Protein AF-A0A3S0BQX0-F1 (afdb_monomer_lite)

pLDDT: mean 91.63, std 9.58, range [51.31, 98.5]

Structure (mmCIF, N/CA/C/O backbone):
data_AF-A0A3S0BQX0-F1
#
_entry.id   AF-A0A3S0BQX0-F1
#
loop_
_atom_site.group_PDB
_atom_site.id
_atom_site.type_symbol
_atom_site.label_atom_id
_atom_site.label_alt_id
_atom_site.label_comp_id
_atom_site.label_asym_id
_atom_site.label_entity_id
_atom_site.label_seq_id
_atom_site.pdbx_PDB_ins_code
_atom_site.Cartn_x
_atom_site.Cartn_y
_atom_site.Cartn_z
_atom_site.occupancy
_atom_site.B_iso_or_equiv
_atom_site.auth_seq_id
_atom_site.auth_comp_id
_atom_site.auth_asym_id
_atom_site.auth_atom_id
_atom_site.pdbx_PDB_model_num
ATOM 1 N N . MET A 1 1 ? -3.485 -15.948 -22.228 1.00 51.31 1 MET A N 1
ATOM 2 C CA . MET A 1 1 ? -2.745 -15.383 -21.073 1.00 51.31 1 MET A CA 1
ATOM 3 C C . MET A 1 1 ? -2.546 -13.894 -21.315 1.00 51.31 1 MET A C 1
ATOM 5 O O . MET A 1 1 ? -2.229 -13.564 -22.452 1.00 51.31 1 MET A O 1
ATOM 9 N N . PRO A 1 2 ? -2.743 -13.004 -20.326 1.00 61.84 2 PRO A N 1
ATOM 10 C CA . PRO A 1 2 ? -2.579 -11.570 -20.545 1.00 61.84 2 PRO A CA 1
ATOM 11 C C . PRO A 1 2 ? -1.110 -11.230 -20.830 1.00 61.84 2 PRO A C 1
ATOM 13 O O . PRO A 1 2 ? -0.205 -11.676 -20.118 1.00 61.84 2 PRO A O 1
ATOM 16 N N . LEU A 1 3 ? -0.883 -10.472 -21.900 1.00 75.75 3 LEU A N 1
ATOM 17 C CA . LEU A 1 3 ? 0.424 -9.922 -22.243 1.00 75.75 3 LEU A CA 1
ATOM 18 C C . LEU A 1 3 ? 0.720 -8.761 -21.282 1.00 75.75 3 LEU A C 1
ATOM 20 O O . LEU A 1 3 ? -0.098 -7.857 -21.143 1.00 75.75 3 LEU A O 1
ATOM 24 N N . ILE A 1 4 ? 1.866 -8.805 -20.599 1.00 85.75 4 ILE A N 1
ATOM 25 C CA . ILE A 1 4 ? 2.367 -7.685 -19.789 1.00 85.75 4 ILE A CA 1
ATOM 26 C C . ILE A 1 4 ? 3.272 -6.849 -20.693 1.00 85.75 4 ILE A C 1
ATOM 28 O O . ILE A 1 4 ? 4.135 -7.419 -21.360 1.00 85.75 4 ILE A O 1
ATOM 32 N N . SER A 1 5 ? 3.071 -5.530 -20.719 1.00 92.31 5 SER A N 1
ATOM 33 C CA . SER A 1 5 ? 3.897 -4.606 -21.507 1.00 92.31 5 SER A CA 1
ATOM 34 C C . SER A 1 5 ? 5.372 -4.693 -21.104 1.00 92.31 5 SER A C 1
ATOM 36 O O . SER A 1 5 ? 5.694 -4.726 -19.915 1.00 92.31 5 SER A O 1
ATOM 38 N N . GLU A 1 6 ? 6.274 -4.680 -22.086 1.00 93.25 6 GLU A N 1
ATOM 39 C CA . GLU A 1 6 ? 7.723 -4.649 -21.842 1.00 93.25 6 GLU A CA 1
ATOM 40 C C . GLU A 1 6 ? 8.159 -3.376 -21.104 1.00 93.25 6 GLU A C 1
ATOM 42 O O . GLU A 1 6 ? 9.085 -3.416 -20.297 1.00 93.25 6 GLU A O 1
ATOM 47 N N . GLU A 1 7 ? 7.437 -2.270 -21.293 1.00 93.50 7 GLU A N 1
ATOM 48 C CA . GLU A 1 7 ? 7.641 -1.035 -20.533 1.00 93.50 7 GLU A CA 1
ATOM 49 C C . GLU A 1 7 ? 7.369 -1.241 -19.036 1.00 93.50 7 GLU A C 1
ATOM 51 O O . GLU A 1 7 ? 8.155 -0.811 -18.194 1.00 93.50 7 GLU A O 1
ATOM 56 N N . TYR A 1 8 ? 6.296 -1.961 -18.692 1.00 93.56 8 TYR A N 1
ATOM 57 C CA . TYR A 1 8 ? 5.934 -2.241 -17.298 1.00 93.56 8 TYR A CA 1
ATOM 58 C C . TYR A 1 8 ? 6.957 -3.156 -16.635 1.00 93.56 8 TYR A C 1
ATOM 60 O O . TYR A 1 8 ? 7.333 -2.948 -15.481 1.00 93.56 8 TYR A O 1
ATOM 68 N N . VAL A 1 9 ? 7.441 -4.150 -17.385 1.00 94.31 9 VAL A N 1
ATOM 69 C CA . VAL A 1 9 ? 8.519 -5.038 -16.941 1.00 94.31 9 VAL A CA 1
ATOM 70 C C . VAL A 1 9 ? 9.788 -4.234 -16.663 1.00 94.31 9 VAL A C 1
ATOM 72 O O . VAL A 1 9 ? 10.378 -4.403 -15.599 1.00 94.31 9 VAL A O 1
ATOM 75 N N . ALA A 1 10 ? 10.187 -3.346 -17.577 1.00 93.00 10 ALA A N 1
ATOM 76 C CA . ALA A 1 10 ? 11.382 -2.521 -17.422 1.00 93.00 10 ALA A CA 1
ATOM 77 C C . ALA A 1 10 ? 11.267 -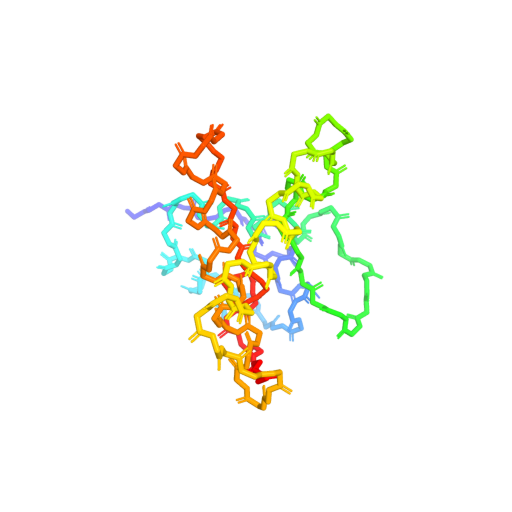1.541 -16.241 1.00 93.00 10 ALA A C 1
ATOM 79 O O . ALA A 1 10 ? 12.201 -1.425 -15.447 1.00 93.00 10 ALA A O 1
ATOM 80 N N . ALA A 1 11 ? 10.118 -0.876 -16.084 1.00 91.75 11 ALA A N 1
ATOM 81 C CA . ALA A 1 11 ? 9.866 0.039 -14.972 1.00 91.75 11 ALA A CA 1
ATOM 82 C C . ALA A 1 11 ? 9.958 -0.681 -13.618 1.00 91.75 11 ALA A C 1
ATOM 84 O O . ALA A 1 11 ? 10.670 -0.227 -12.722 1.00 91.75 11 ALA A O 1
ATOM 85 N N . TYR A 1 12 ? 9.306 -1.839 -13.491 1.00 91.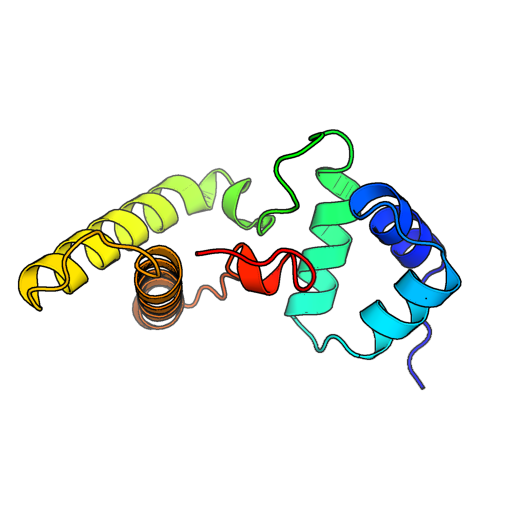19 12 TYR A N 1
ATOM 86 C CA . TYR A 1 12 ? 9.335 -2.638 -12.267 1.00 91.19 12 TYR A CA 1
ATOM 87 C C . TYR A 1 12 ? 10.721 -3.215 -11.962 1.00 91.19 12 TYR A C 1
ATOM 89 O O . TYR A 1 12 ? 11.171 -3.171 -10.818 1.00 91.19 12 TYR A O 1
ATOM 97 N N . ALA A 1 13 ? 11.417 -3.733 -12.979 1.00 91.06 13 ALA A N 1
ATOM 98 C CA . ALA A 1 13 ? 12.781 -4.243 -12.849 1.00 91.06 13 ALA A CA 1
ATOM 99 C C . ALA A 1 13 ? 13.727 -3.155 -12.323 1.00 91.06 13 ALA A C 1
ATOM 101 O O . ALA A 1 13 ? 14.458 -3.382 -11.362 1.00 91.06 13 ALA A O 1
ATOM 102 N N . ARG A 1 14 ? 13.639 -1.944 -12.888 1.00 88.94 14 ARG A N 1
ATOM 103 C CA . ARG A 1 14 ? 14.400 -0.776 -12.430 1.00 88.94 14 ARG A CA 1
ATOM 104 C C . ARG A 1 14 ? 14.057 -0.394 -10.990 1.00 88.94 14 ARG A C 1
ATOM 106 O O . ARG A 1 14 ? 14.971 -0.175 -10.206 1.00 88.94 14 ARG A O 1
ATOM 113 N N . ALA A 1 15 ? 12.771 -0.326 -10.645 1.00 87.81 15 ALA A N 1
ATOM 114 C CA . ALA A 1 15 ? 12.326 0.083 -9.312 1.00 87.81 15 ALA A CA 1
ATOM 115 C C . ALA A 1 15 ? 12.722 -0.914 -8.209 1.0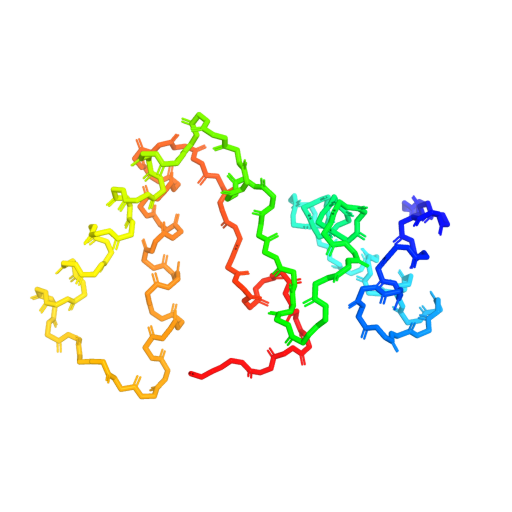0 87.81 15 ALA A C 1
ATOM 117 O O . ALA A 1 15 ? 13.007 -0.511 -7.088 1.00 87.81 15 ALA A O 1
ATOM 118 N N . THR A 1 16 ? 12.753 -2.211 -8.524 1.00 85.00 16 THR A N 1
ATOM 119 C CA . THR A 1 16 ? 13.008 -3.281 -7.542 1.00 85.00 16 THR A CA 1
ATOM 120 C C . THR A 1 16 ? 14.425 -3.857 -7.598 1.00 85.00 16 THR A C 1
ATOM 122 O O . THR A 1 16 ? 14.767 -4.716 -6.790 1.00 85.00 16 THR A O 1
ATOM 125 N N . GLY A 1 17 ? 15.248 -3.442 -8.566 1.00 86.69 17 GLY A N 1
ATOM 126 C CA . GLY A 1 17 ? 16.582 -4.007 -8.800 1.00 86.69 17 GLY A CA 1
ATOM 127 C C . GLY A 1 17 ? 16.573 -5.457 -9.305 1.00 86.69 17 GLY A C 1
ATOM 128 O O . GLY A 1 17 ? 17.599 -6.136 -9.263 1.00 86.69 17 GLY A O 1
ATOM 129 N N . THR A 1 18 ? 15.427 -5.959 -9.775 1.00 87.44 18 THR A N 1
ATOM 130 C CA . THR A 1 18 ? 15.280 -7.332 -10.280 1.00 87.44 18 THR A CA 1
ATOM 131 C C . THR A 1 18 ? 15.537 -7.412 -11.787 1.00 87.44 18 THR A C 1
ATOM 133 O O . THR A 1 18 ? 15.496 -6.415 -12.503 1.00 87.44 18 THR A O 1
ATOM 136 N N . ASN A 1 19 ? 15.800 -8.613 -12.313 1.00 93.44 19 ASN A N 1
ATOM 137 C CA . ASN A 1 19 ? 15.916 -8.802 -13.763 1.00 93.44 19 ASN A CA 1
ATOM 138 C C . ASN A 1 19 ? 14.535 -8.869 -14.451 1.00 93.44 19 ASN A C 1
ATOM 140 O O . ASN A 1 19 ? 13.520 -9.185 -13.829 1.00 93.44 19 ASN A O 1
ATOM 144 N N . HIS A 1 20 ? 14.506 -8.649 -15.770 1.00 94.19 20 HIS A N 1
ATOM 145 C CA . HIS A 1 20 ? 13.265 -8.569 -16.553 1.00 94.19 20 HIS A CA 1
ATOM 146 C C . HIS A 1 20 ? 12.438 -9.867 -16.534 1.00 94.19 20 HIS A C 1
ATOM 148 O O . HIS A 1 20 ? 11.210 -9.819 -16.573 1.00 94.19 20 HIS A O 1
ATOM 154 N N . ASN A 1 21 ? 13.079 -11.038 -16.471 1.00 93.69 21 ASN A N 1
ATOM 155 C CA . ASN A 1 21 ? 12.354 -12.311 -16.430 1.00 93.69 21 ASN A CA 1
ATOM 156 C C . ASN A 1 21 ? 11.610 -12.474 -15.105 1.00 93.69 21 ASN A C 1
ATOM 158 O O . ASN A 1 21 ? 10.422 -12.804 -15.110 1.00 93.69 21 ASN A O 1
ATOM 162 N N . HIS A 1 22 ? 12.281 -12.162 -13.995 1.00 91.69 22 HIS A N 1
ATOM 163 C CA . HIS A 1 22 ? 11.677 -12.166 -12.669 1.00 91.69 22 HIS A CA 1
ATOM 164 C C . HIS A 1 22 ? 10.548 -11.136 -12.570 1.00 91.69 22 HIS A C 1
ATOM 166 O O . HIS A 1 22 ? 9.431 -11.483 -12.189 1.00 91.69 22 HIS A O 1
ATOM 172 N N . ALA A 1 23 ? 10.804 -9.899 -13.005 1.00 92.50 23 ALA A N 1
ATOM 173 C CA . ALA A 1 23 ? 9.809 -8.834 -13.065 1.00 92.50 23 ALA A CA 1
ATOM 174 C C . ALA A 1 23 ? 8.548 -9.269 -13.832 1.00 92.50 23 ALA A C 1
ATOM 176 O O . ALA A 1 23 ? 7.430 -9.146 -13.328 1.00 92.50 23 ALA A O 1
ATOM 177 N N . ARG A 1 24 ? 8.713 -9.864 -15.020 1.00 94.69 24 ARG A N 1
ATOM 178 C CA . ARG A 1 24 ? 7.594 -10.330 -15.850 1.00 94.69 24 ARG A CA 1
ATOM 179 C C . ARG A 1 24 ? 6.790 -11.439 -15.183 1.00 94.69 24 ARG A C 1
ATOM 181 O O . ARG A 1 24 ? 5.561 -11.397 -15.204 1.00 94.69 24 ARG A O 1
ATOM 188 N N . GLU A 1 25 ? 7.452 -12.444 -14.617 1.00 93.44 25 GLU A N 1
ATOM 189 C CA . GLU A 1 25 ? 6.760 -13.536 -13.928 1.00 93.44 25 GLU A CA 1
ATOM 190 C C . GLU A 1 25 ? 5.962 -13.022 -12.726 1.00 93.44 25 GLU A C 1
ATOM 192 O O . GLU A 1 25 ? 4.825 -13.436 -12.496 1.00 93.44 25 GLU A O 1
ATOM 197 N N . LYS A 1 26 ? 6.531 -12.077 -11.986 1.00 91.38 26 LYS A N 1
ATOM 198 C CA . LYS A 1 26 ? 5.912 -11.519 -10.789 1.00 91.38 26 LYS A CA 1
ATOM 199 C C . LYS A 1 26 ? 4.715 -10.649 -11.116 1.00 91.38 26 LYS A C 1
ATOM 201 O O . LYS A 1 26 ? 3.632 -10.918 -10.600 1.00 91.38 26 LYS A O 1
ATOM 206 N N . LEU A 1 27 ? 4.858 -9.712 -12.052 1.00 93.25 27 LEU A N 1
ATOM 207 C CA . LEU A 1 27 ? 3.728 -8.923 -12.542 1.00 93.25 27 LEU A CA 1
ATOM 208 C C . LEU A 1 27 ? 2.603 -9.825 -13.078 1.00 93.25 27 LEU A C 1
ATOM 210 O O . LEU A 1 27 ? 1.435 -9.516 -12.890 1.00 93.25 27 LEU A O 1
ATOM 214 N N . ARG A 1 28 ? 2.898 -10.991 -13.670 1.00 92.81 28 ARG A N 1
ATOM 215 C CA . ARG A 1 28 ? 1.843 -11.945 -14.071 1.00 92.81 28 ARG A CA 1
ATOM 216 C C . ARG A 1 28 ? 1.068 -12.543 -12.895 1.00 92.81 28 ARG A C 1
ATOM 218 O O . ARG A 1 28 ? -0.117 -12.824 -13.055 1.00 92.81 28 ARG A O 1
ATOM 225 N N . ARG A 1 29 ? 1.722 -12.778 -11.754 1.00 92.75 29 ARG A N 1
ATOM 226 C CA . ARG A 1 29 ? 1.108 -13.385 -10.559 1.00 92.75 29 ARG A CA 1
ATOM 227 C C . ARG A 1 29 ? 0.284 -12.380 -9.751 1.00 92.75 29 ARG A C 1
ATOM 229 O O . ARG A 1 29 ? -0.699 -12.776 -9.129 1.00 92.75 29 ARG A O 1
ATOM 236 N N . ILE A 1 30 ? 0.669 -11.105 -9.767 1.00 93.12 30 ILE A N 1
ATOM 237 C CA . ILE A 1 30 ? -0.053 -10.036 -9.069 1.00 93.12 30 ILE A CA 1
ATOM 238 C C . ILE A 1 30 ? -1.384 -9.774 -9.789 1.00 93.12 30 ILE A C 1
ATOM 240 O O . ILE A 1 30 ? -1.431 -9.594 -11.011 1.00 93.12 30 ILE A O 1
ATOM 244 N N . LYS A 1 31 ? -2.477 -9.789 -9.021 1.00 93.56 31 LYS A N 1
ATOM 245 C CA . LYS A 1 31 ? -3.838 -9.555 -9.517 1.00 93.56 31 LYS A CA 1
ATOM 246 C C . LYS A 1 31 ? -4.147 -8.058 -9.586 1.00 93.56 31 LYS A C 1
ATOM 248 O O . LYS A 1 31 ? -3.508 -7.243 -8.926 1.00 93.56 31 LYS A O 1
ATOM 253 N N . GLU A 1 32 ? -5.140 -7.701 -10.393 1.00 93.62 32 GLU A N 1
ATOM 254 C CA . GLU A 1 32 ? -5.701 -6.348 -10.362 1.00 93.62 32 GLU A CA 1
ATOM 255 C C . GLU A 1 32 ? -6.528 -6.117 -9.084 1.00 93.62 32 GLU A C 1
ATOM 257 O O . GLU A 1 32 ? -7.083 -7.086 -8.559 1.00 93.62 32 GLU A O 1
ATOM 262 N N . PRO A 1 33 ? -6.636 -4.865 -8.596 1.00 95.31 33 PRO A N 1
ATOM 263 C CA . PRO A 1 33 ? -6.023 -3.646 -9.147 1.00 95.31 33 PRO A CA 1
ATOM 264 C C . PRO A 1 33 ? -4.578 -3.381 -8.676 1.00 95.31 33 PRO A C 1
ATOM 266 O O . PRO A 1 33 ? -3.937 -2.454 -9.173 1.00 95.31 33 PRO A O 1
ATOM 269 N N . LEU A 1 34 ? -4.036 -4.198 -7.763 1.00 96.00 34 LEU A N 1
ATOM 270 C CA . LEU A 1 34 ? -2.692 -4.023 -7.192 1.00 96.00 34 LEU A CA 1
ATOM 271 C C . LEU A 1 34 ? -1.594 -3.979 -8.263 1.00 96.00 34 LEU A C 1
ATOM 273 O O . LEU A 1 34 ? -0.693 -3.146 -8.208 1.00 96.00 34 LEU A O 1
ATOM 277 N N . ARG A 1 35 ? -1.675 -4.835 -9.287 1.00 95.25 35 ARG A N 1
ATOM 278 C CA . ARG A 1 35 ? -0.698 -4.819 -10.384 1.00 95.25 35 ARG A CA 1
ATOM 279 C C . ARG A 1 35 ? -0.641 -3.469 -11.091 1.00 95.25 35 ARG A C 1
ATOM 281 O O . ARG A 1 35 ? 0.456 -2.952 -11.294 1.00 95.25 35 ARG A O 1
ATOM 288 N N . SER A 1 36 ? -1.791 -2.899 -11.454 1.00 94.50 36 SER A N 1
ATOM 289 C CA . SER A 1 36 ? -1.836 -1.578 -12.089 1.00 94.50 36 SER A CA 1
ATOM 290 C C . SER A 1 36 ? -1.242 -0.497 -11.187 1.00 94.50 36 SER A C 1
ATOM 292 O O . SER A 1 36 ? -0.542 0.390 -11.674 1.00 94.50 36 SER A O 1
ATOM 294 N N . ARG A 1 37 ? -1.463 -0.592 -9.870 1.00 95.94 37 ARG A N 1
ATOM 295 C CA . ARG A 1 37 ? -0.907 0.341 -8.879 1.00 95.94 37 ARG A CA 1
ATOM 296 C C . ARG A 1 37 ? 0.608 0.269 -8.803 1.00 95.94 37 ARG A C 1
ATOM 298 O O . ARG A 1 37 ? 1.263 1.298 -8.941 1.00 95.94 37 ARG A O 1
ATOM 305 N N . ILE A 1 38 ? 1.155 -0.936 -8.678 1.00 94.56 38 ILE A N 1
ATOM 306 C CA . ILE A 1 38 ? 2.600 -1.182 -8.648 1.00 94.56 38 ILE A CA 1
ATOM 307 C C . ILE A 1 38 ? 3.269 -0.697 -9.932 1.00 94.56 38 ILE A C 1
ATOM 309 O O . ILE A 1 38 ? 4.313 -0.054 -9.879 1.00 94.56 38 ILE A O 1
ATOM 313 N N . VAL A 1 39 ? 2.678 -0.983 -11.095 1.00 93.69 39 VAL A N 1
ATOM 314 C CA . VAL A 1 39 ? 3.222 -0.525 -12.379 1.00 93.69 39 VAL A CA 1
ATOM 315 C C . VAL A 1 39 ? 3.209 0.998 -12.458 1.00 93.69 39 VAL A C 1
ATOM 317 O O . VAL A 1 39 ? 4.233 1.586 -12.795 1.00 93.69 39 VAL A O 1
ATOM 320 N N . ARG A 1 40 ? 2.088 1.645 -12.109 1.00 94.50 40 ARG A N 1
ATOM 321 C CA . ARG A 1 40 ? 1.992 3.111 -12.084 1.00 94.50 40 ARG A CA 1
ATOM 322 C C . ARG A 1 40 ? 3.059 3.707 -11.163 1.00 94.50 40 ARG A C 1
ATOM 324 O O . ARG A 1 40 ? 3.801 4.572 -11.615 1.00 94.50 40 ARG A O 1
ATOM 331 N N . ALA A 1 41 ? 3.191 3.189 -9.942 1.00 94.12 41 ALA A N 1
ATOM 332 C CA . ALA A 1 41 ? 4.220 3.597 -8.988 1.00 94.12 41 ALA A CA 1
ATOM 333 C C . ALA A 1 41 ? 5.632 3.430 -9.568 1.00 94.12 41 ALA A C 1
ATOM 335 O O . ALA A 1 41 ? 6.404 4.379 -9.610 1.00 94.12 41 ALA A O 1
ATOM 336 N N . ALA A 1 42 ? 5.960 2.263 -10.126 1.00 92.25 42 ALA A N 1
ATOM 337 C CA . ALA A 1 42 ? 7.270 2.002 -10.725 1.00 92.25 42 ALA A CA 1
ATOM 338 C C . ALA A 1 42 ? 7.589 2.902 -11.936 1.00 92.25 42 ALA A C 1
ATOM 340 O O . ALA A 1 42 ? 8.759 3.107 -12.272 1.00 92.25 42 ALA A O 1
ATOM 341 N N . MET A 1 43 ? 6.568 3.431 -12.612 1.00 91.00 43 MET A N 1
ATOM 342 C CA . MET A 1 43 ? 6.732 4.385 -13.707 1.00 91.00 43 MET A CA 1
ATOM 343 C C . MET A 1 43 ? 6.933 5.821 -13.207 1.00 91.00 43 MET A C 1
ATOM 345 O O . MET A 1 43 ? 7.748 6.535 -13.786 1.00 91.00 43 MET A O 1
ATOM 349 N N . THR A 1 44 ? 6.235 6.242 -12.146 1.00 91.00 44 THR A N 1
ATOM 350 C CA . THR A 1 44 ? 6.232 7.640 -11.671 1.00 91.00 44 THR A CA 1
ATOM 351 C C . THR A 1 44 ? 7.211 7.919 -10.530 1.00 91.00 44 THR A C 1
ATOM 353 O O . THR A 1 44 ? 7.724 9.029 -10.433 1.00 91.00 44 THR A O 1
ATOM 356 N N . GLN A 1 45 ? 7.502 6.926 -9.690 1.00 88.25 45 GLN A N 1
ATOM 357 C CA . GLN A 1 45 ? 8.305 7.041 -8.462 1.00 88.25 45 GLN A CA 1
ATOM 358 C C . GLN A 1 45 ? 9.748 6.528 -8.636 1.00 88.25 45 GLN A C 1
ATOM 360 O O . GLN A 1 45 ? 10.497 6.426 -7.667 1.00 88.25 45 GLN A O 1
ATOM 365 N N . ALA A 1 46 ? 10.157 6.181 -9.865 1.00 62.25 46 ALA A N 1
ATOM 366 C CA . ALA A 1 46 ? 11.350 5.379 -10.188 1.00 62.25 46 ALA A CA 1
ATOM 367 C C . ALA A 1 46 ? 12.730 6.035 -9.920 1.00 62.25 46 ALA A C 1
ATOM 369 O O . ALA A 1 46 ? 13.733 5.648 -10.522 1.00 62.25 46 ALA A O 1
ATOM 370 N N . SER A 1 47 ? 12.794 6.999 -9.006 1.00 57.97 47 SER A N 1
ATOM 371 C CA . SER A 1 47 ? 13.993 7.725 -8.579 1.00 57.97 47 SER A CA 1
ATOM 372 C C . SER A 1 47 ? 14.187 7.770 -7.051 1.00 57.97 47 SER A C 1
ATOM 374 O O . SER A 1 47 ? 15.098 8.451 -6.589 1.00 57.97 47 SER A O 1
ATOM 376 N N . LEU A 1 48 ? 13.398 7.042 -6.248 1.00 53.62 48 LEU A N 1
ATOM 377 C CA . LEU A 1 48 ? 13.359 7.222 -4.781 1.00 53.62 48 LEU A CA 1
ATOM 378 C C . LEU A 1 48 ? 14.411 6.464 -3.942 1.00 53.62 48 LEU A C 1
ATOM 380 O O . LEU A 1 48 ? 14.375 6.523 -2.713 1.00 53.62 48 LEU A O 1
ATOM 384 N N . GLY A 1 49 ? 15.391 5.788 -4.545 1.00 58.00 49 GLY A N 1
ATOM 385 C CA . GLY A 1 49 ? 16.433 5.106 -3.764 1.00 58.00 49 GLY A CA 1
ATOM 386 C C . GLY A 1 49 ? 15.864 4.008 -2.847 1.00 58.00 49 GLY A C 1
ATOM 387 O O . GLY A 1 49 ? 15.128 3.143 -3.306 1.00 58.00 49 GLY A O 1
ATOM 388 N N . SER A 1 50 ? 16.232 4.000 -1.561 1.00 58.28 50 SER A N 1
ATOM 389 C CA . SER A 1 50 ? 16.029 2.870 -0.635 1.00 58.28 50 SER A CA 1
ATOM 390 C C . SER A 1 50 ? 14.644 2.748 0.027 1.00 58.28 50 SER A C 1
ATOM 392 O O . SER A 1 50 ? 14.475 1.852 0.849 1.00 58.28 50 SER A O 1
ATOM 394 N N . GLN A 1 51 ? 13.671 3.625 -0.256 1.00 69.69 51 GLN A N 1
ATOM 395 C CA . GLN A 1 51 ? 12.386 3.656 0.476 1.00 69.69 51 GLN A CA 1
ATOM 396 C C . GLN A 1 51 ? 11.296 2.703 -0.058 1.00 69.69 51 GLN A C 1
ATOM 398 O O . GLN A 1 51 ? 10.357 2.400 0.676 1.00 69.69 51 GLN A O 1
ATOM 403 N N . GLY A 1 52 ? 11.436 2.167 -1.276 1.00 85.94 52 GLY A N 1
ATOM 404 C CA . GLY A 1 52 ? 10.406 1.331 -1.914 1.00 85.94 52 GLY A CA 1
ATOM 405 C C . GLY A 1 52 ? 9.300 2.145 -2.600 1.00 85.94 52 GLY A C 1
ATOM 406 O O . GLY A 1 52 ? 9.361 3.370 -2.651 1.00 85.94 52 GLY A O 1
ATOM 407 N N . LEU A 1 53 ? 8.321 1.453 -3.187 1.00 92.19 53 LEU A N 1
ATOM 408 C CA . LEU A 1 53 ? 7.148 2.039 -3.848 1.00 92.19 53 LEU A CA 1
ATOM 409 C C . LEU A 1 53 ? 6.029 2.320 -2.836 1.00 92.19 53 LEU A C 1
ATOM 411 O O . LEU A 1 53 ? 5.780 1.501 -1.954 1.00 92.19 53 LEU A O 1
ATOM 415 N N . HIS A 1 54 ? 5.283 3.404 -3.012 1.00 94.38 54 HIS A N 1
ATOM 416 C CA . HIS A 1 54 ? 4.040 3.671 -2.271 1.00 94.38 54 HIS A CA 1
ATOM 417 C C . HIS A 1 54 ? 2.841 3.708 -3.220 1.00 94.38 54 HIS A C 1
ATOM 419 O O . HIS A 1 54 ? 3.018 3.843 -4.436 1.00 94.38 54 HIS A O 1
ATOM 425 N N . ASP A 1 55 ? 1.613 3.551 -2.711 1.00 96.75 55 ASP A N 1
ATOM 426 C CA . ASP A 1 55 ? 0.436 3.586 -3.586 1.00 96.75 55 ASP A CA 1
ATOM 427 C C . ASP A 1 55 ? 0.325 4.983 -4.219 1.00 96.75 55 ASP A C 1
ATOM 429 O O . ASP A 1 55 ? 0.271 5.975 -3.493 1.00 96.75 55 ASP A O 1
ATOM 433 N N . PRO A 1 56 ? 0.241 5.111 -5.557 1.00 95.75 56 PRO A N 1
ATOM 434 C CA . PRO A 1 56 ? 0.138 6.411 -6.208 1.00 95.75 56 PRO A CA 1
ATOM 435 C C . PRO A 1 56 ? -1.057 7.267 -5.772 1.00 95.75 56 PRO A C 1
ATOM 437 O O . PRO A 1 56 ? -1.053 8.454 -6.079 1.00 95.75 56 PRO A O 1
ATOM 440 N N . ILE A 1 57 ? -2.085 6.721 -5.092 1.00 95.38 57 ILE A N 1
ATOM 441 C CA . ILE A 1 57 ? -3.107 7.598 -4.486 1.00 95.38 57 ILE A CA 1
ATOM 442 C C . ILE A 1 57 ? -2.548 8.511 -3.397 1.00 95.38 57 ILE A C 1
ATOM 444 O O . ILE A 1 57 ? -3.142 9.552 -3.137 1.00 95.38 57 ILE A O 1
ATOM 448 N N . GLU A 1 58 ? -1.447 8.135 -2.751 1.00 95.50 58 GLU A N 1
ATOM 449 C CA . GLU A 1 58 ? -0.834 8.942 -1.694 1.00 95.50 58 GLU A CA 1
ATOM 450 C C . GLU A 1 58 ? -0.237 10.241 -2.250 1.00 95.50 58 GLU A C 1
ATOM 452 O O . GLU A 1 58 ? -0.166 11.246 -1.543 1.00 95.50 58 GLU A O 1
ATOM 457 N N . ASP A 1 59 ? 0.093 10.255 -3.545 1.00 94.31 59 ASP A N 1
ATOM 458 C CA . ASP A 1 59 ? 0.552 11.444 -4.261 1.00 94.31 59 ASP A CA 1
ATOM 459 C C . ASP A 1 59 ? -0.609 12.340 -4.738 1.00 94.31 59 ASP A C 1
ATOM 461 O O . ASP A 1 59 ? -0.370 13.465 -5.181 1.00 94.31 59 ASP A O 1
ATOM 465 N N . GLU A 1 60 ? -1.866 11.878 -4.662 1.00 94.25 60 GLU A N 1
ATOM 466 C CA . GLU A 1 60 ? -3.029 12.605 -5.185 1.00 94.25 60 GLU A CA 1
ATOM 467 C C . GLU A 1 60 ? -3.448 13.735 -4.224 1.00 94.25 60 GLU A C 1
ATOM 469 O O . GLU A 1 60 ? -3.989 13.470 -3.143 1.00 94.25 60 GLU A O 1
ATOM 474 N N . PRO A 1 61 ? -3.299 15.023 -4.602 1.00 95.50 61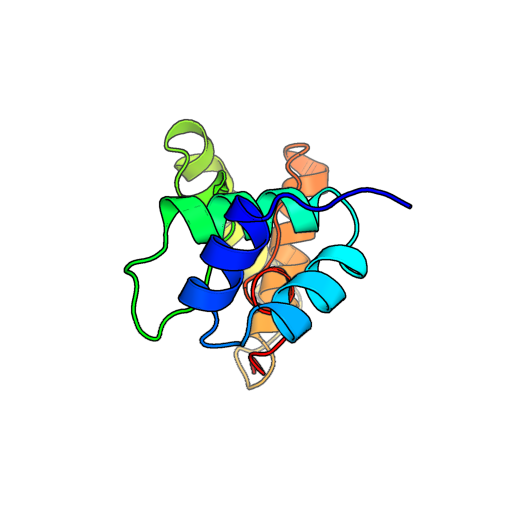 PRO A N 1
ATOM 475 C CA . PRO A 1 61 ? -3.540 16.135 -3.679 1.00 95.50 61 PRO A CA 1
ATOM 476 C C . PRO A 1 61 ? -4.978 16.203 -3.155 1.00 95.50 61 PRO A C 1
ATOM 478 O O . PRO A 1 61 ? -5.204 16.647 -2.032 1.00 95.50 61 PRO A O 1
ATOM 481 N N . LEU A 1 62 ? -5.944 15.743 -3.957 1.00 96.12 62 LEU A N 1
ATOM 482 C CA . LEU A 1 62 ? -7.365 15.714 -3.600 1.00 96.12 62 LEU A CA 1
ATOM 483 C C . LEU A 1 62 ? -7.686 14.684 -2.509 1.00 96.12 62 LEU A C 1
ATOM 485 O O . LEU A 1 62 ? -8.699 14.819 -1.831 1.00 96.12 62 LEU A O 1
ATOM 489 N N . LEU A 1 63 ? -6.837 13.666 -2.336 1.00 96.56 63 LEU A N 1
ATOM 490 C CA . LEU A 1 63 ? -7.034 12.604 -1.350 1.00 96.56 63 LEU A CA 1
ATOM 491 C C . LEU A 1 63 ? -6.263 12.848 -0.055 1.00 96.56 63 LEU A C 1
ATOM 493 O O . LEU A 1 63 ? -6.542 12.181 0.936 1.00 96.56 63 LEU A O 1
ATOM 497 N N . ARG A 1 64 ? -5.345 13.823 -0.027 1.00 96.25 64 ARG A N 1
ATOM 498 C CA . ARG A 1 64 ? -4.477 14.101 1.127 1.00 96.25 64 ARG A CA 1
ATOM 499 C C . ARG A 1 64 ? -5.248 14.174 2.444 1.00 96.25 64 ARG A C 1
ATOM 501 O O . ARG A 1 64 ? -4.927 13.448 3.376 1.00 96.25 64 ARG A O 1
ATOM 508 N N . GLN A 1 65 ? -6.299 14.992 2.496 1.00 97.56 65 GLN A N 1
ATOM 509 C CA . GLN A 1 65 ? -7.084 15.170 3.718 1.00 97.56 65 GLN A CA 1
ATOM 510 C C . GLN A 1 65 ? -7.789 13.875 4.152 1.00 97.56 65 GLN A C 1
ATOM 512 O O . GLN A 1 65 ? -7.862 13.584 5.341 1.00 97.56 65 GLN A O 1
ATOM 517 N N . VAL A 1 66 ? -8.286 13.084 3.198 1.00 97.94 66 VAL A N 1
ATOM 518 C CA . VAL A 1 66 ? -8.945 11.798 3.475 1.00 97.94 66 VAL A CA 1
ATOM 519 C C . VAL A 1 66 ? -7.939 10.771 4.000 1.00 97.94 66 VAL A C 1
ATOM 521 O O . VAL A 1 66 ? -8.219 10.075 4.971 1.00 97.94 66 VAL A O 1
ATOM 524 N N . LEU A 1 67 ? -6.749 10.706 3.400 1.00 97.75 67 LEU A N 1
ATOM 525 C CA . LEU A 1 67 ? -5.676 9.806 3.824 1.00 97.75 67 LEU A CA 1
ATOM 526 C C . LEU A 1 67 ? -5.156 10.155 5.224 1.00 97.75 67 LEU A C 1
ATOM 528 O O . LEU A 1 67 ? -4.939 9.253 6.031 1.00 97.75 67 LEU A O 1
ATOM 532 N N . GLU A 1 68 ? -4.994 11.447 5.520 1.00 97.81 68 GLU A N 1
ATOM 533 C CA . GLU A 1 68 ? -4.610 11.941 6.847 1.00 97.81 68 GLU A CA 1
ATOM 534 C C . GLU A 1 68 ? -5.680 11.619 7.898 1.00 97.81 68 GLU A C 1
ATOM 536 O O . GLU A 1 68 ? -5.349 11.155 8.988 1.00 97.81 68 GLU A O 1
ATOM 541 N N . GLN A 1 69 ? -6.963 11.808 7.572 1.00 98.12 69 GLN A N 1
ATOM 542 C CA . GLN A 1 69 ? -8.072 11.447 8.461 1.00 98.12 69 GLN A CA 1
ATOM 543 C C . GLN A 1 69 ? -8.093 9.948 8.758 1.00 98.12 69 GLN A C 1
ATOM 545 O O . GLN A 1 69 ? -8.101 9.561 9.925 1.00 98.12 69 GLN A O 1
ATOM 550 N N . ALA A 1 70 ? -8.031 9.107 7.723 1.00 98.31 70 ALA A N 1
ATOM 551 C CA . ALA A 1 70 ? -8.016 7.659 7.893 1.00 98.31 70 ALA A CA 1
AT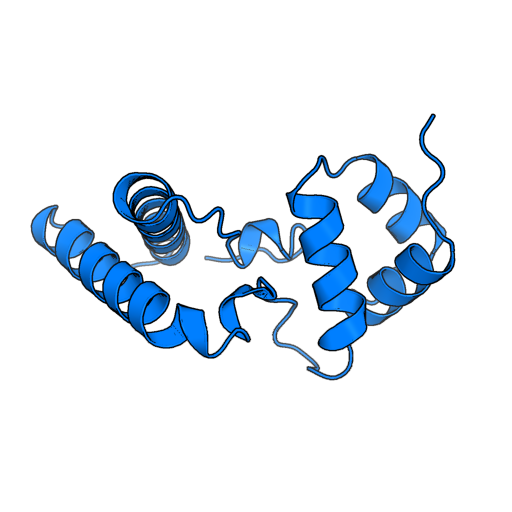OM 552 C C . ALA A 1 70 ? -6.809 7.183 8.714 1.00 98.31 70 ALA A C 1
ATOM 554 O O . ALA A 1 70 ? -6.923 6.260 9.516 1.00 98.31 70 ALA A O 1
ATOM 555 N N . GLU A 1 71 ? -5.655 7.832 8.561 1.00 98.06 71 GLU A N 1
ATOM 556 C CA . GLU A 1 71 ? -4.473 7.550 9.369 1.00 98.06 71 GLU A CA 1
ATOM 557 C C . GLU A 1 71 ? -4.665 7.897 10.851 1.00 98.06 71 GLU A C 1
ATOM 559 O O . GLU A 1 71 ? -4.298 7.097 11.715 1.00 98.06 71 GLU A O 1
ATOM 564 N N . GLN A 1 72 ? -5.240 9.060 11.166 1.00 98.12 72 GLN A N 1
ATOM 565 C CA . GLN A 1 72 ? -5.527 9.417 12.558 1.00 98.12 72 GLN A CA 1
ATOM 566 C C . GLN A 1 72 ? -6.563 8.475 13.169 1.00 98.12 72 GLN A C 1
ATOM 568 O O . GLN A 1 72 ? -6.386 8.009 14.293 1.00 98.12 72 GLN A O 1
ATOM 573 N N . GLU A 1 73 ? -7.612 8.141 12.422 1.00 97.94 73 GLU A N 1
ATOM 574 C CA . GLU A 1 73 ? -8.640 7.204 12.869 1.00 97.94 73 GLU A CA 1
ATOM 575 C C . GLU A 1 73 ? -8.085 5.799 13.102 1.00 97.94 73 GLU A C 1
ATOM 577 O O . GLU A 1 73 ? -8.411 5.186 14.116 1.00 97.94 73 GLU A O 1
ATOM 582 N N . ALA A 1 74 ? -7.194 5.311 12.236 1.00 98.06 74 ALA A N 1
ATOM 583 C CA . ALA A 1 74 ? -6.533 4.026 12.438 1.00 98.06 74 ALA A CA 1
ATOM 584 C C . ALA A 1 74 ? -5.694 4.017 13.725 1.00 98.06 74 ALA A C 1
ATOM 586 O O . ALA A 1 74 ? -5.797 3.082 14.519 1.00 98.06 74 ALA A O 1
ATOM 587 N N . LYS A 1 75 ? -4.912 5.078 13.972 1.00 97.31 75 LYS A N 1
ATOM 588 C CA . LYS A 1 75 ? -4.109 5.217 15.200 1.00 97.31 75 LYS A CA 1
ATOM 589 C C . LYS A 1 75 ? -4.985 5.252 16.451 1.00 97.31 75 LYS A C 1
ATOM 591 O O . LYS A 1 75 ? -4.700 4.524 17.398 1.00 97.31 75 LYS A O 1
ATOM 596 N N . MET A 1 76 ? -6.048 6.060 16.446 1.00 97.12 76 MET A N 1
ATOM 597 C CA . MET A 1 76 ? -6.987 6.158 17.570 1.00 97.12 76 MET A CA 1
ATOM 598 C C . MET A 1 76 ? -7.706 4.828 17.812 1.00 97.12 76 MET A C 1
ATOM 600 O O . MET A 1 76 ? -7.731 4.349 18.937 1.00 97.12 76 MET A O 1
ATOM 604 N N . SER A 1 77 ? -8.204 4.182 16.755 1.00 97.31 77 SER A N 1
ATOM 605 C CA . SER A 1 77 ? -8.909 2.901 16.854 1.00 97.31 77 SER A CA 1
ATOM 606 C C . SER A 1 77 ? -8.038 1.800 17.459 1.00 97.31 77 SER A C 1
ATOM 608 O O . SER A 1 77 ? -8.519 1.021 18.280 1.00 97.31 77 SER A O 1
ATOM 610 N N . LEU A 1 78 ? -6.762 1.726 17.072 1.00 97.19 78 LEU A N 1
ATOM 611 C CA . LEU A 1 78 ? -5.821 0.761 17.640 1.00 97.19 78 LEU A CA 1
ATOM 612 C C . LEU A 1 78 ? -5.468 1.096 19.094 1.00 97.19 78 LEU A C 1
ATOM 614 O O . LEU A 1 78 ? -5.431 0.194 19.930 1.00 97.19 78 LEU A O 1
ATOM 618 N N . ALA A 1 79 ? -5.273 2.377 19.415 1.00 96.31 79 ALA A N 1
ATOM 619 C CA . ALA A 1 79 ? -5.023 2.815 20.787 1.00 96.31 79 ALA A CA 1
ATOM 620 C C . ALA A 1 79 ? -6.208 2.502 21.719 1.00 96.31 79 ALA A C 1
ATOM 622 O O . ALA A 1 79 ? -6.001 1.974 22.810 1.00 96.31 79 ALA A O 1
ATOM 623 N N . ASP A 1 80 ? -7.444 2.739 21.270 1.00 96.56 80 ASP A N 1
ATOM 624 C CA . ASP A 1 80 ? -8.671 2.434 22.020 1.00 96.56 80 ASP A CA 1
ATOM 625 C C . ASP A 1 80 ? -8.851 0.924 22.261 1.00 96.56 80 ASP A C 1
ATOM 627 O O . ASP A 1 80 ? -9.441 0.511 23.259 1.00 96.56 80 ASP A O 1
ATOM 631 N N . GLN A 1 81 ? -8.308 0.087 21.371 1.00 95.25 81 GLN A N 1
ATOM 632 C CA . GLN A 1 81 ? -8.261 -1.373 21.521 1.00 95.25 81 GLN A CA 1
ATOM 633 C C . GLN A 1 81 ? -7.114 -1.856 22.425 1.00 95.25 81 GLN A C 1
ATOM 635 O O . GLN A 1 81 ? -6.980 -3.059 22.650 1.00 95.25 81 GLN A O 1
ATOM 640 N N . GLY A 1 82 ? -6.287 -0.945 22.945 1.00 95.06 82 GLY A N 1
ATOM 641 C CA . GLY A 1 82 ? -5.125 -1.277 23.768 1.00 95.06 82 GLY A CA 1
ATOM 642 C C . GLY A 1 82 ? -3.953 -1.861 22.978 1.00 95.06 82 GLY A C 1
ATOM 643 O O . GLY A 1 82 ? -3.101 -2.526 23.563 1.00 95.06 82 GLY A O 1
ATOM 644 N N . VAL A 1 83 ? -3.899 -1.647 21.659 1.00 94.81 83 VAL A N 1
ATOM 645 C CA . VAL A 1 83 ? -2.773 -2.088 20.828 1.00 94.81 83 VAL A CA 1
ATOM 646 C C . VAL A 1 83 ? -1.591 -1.146 21.042 1.00 94.81 83 VAL A C 1
ATOM 648 O O . VAL A 1 83 ? -1.654 0.044 20.729 1.00 94.81 83 VAL A O 1
ATOM 651 N N . GLU A 1 84 ? -0.492 -1.689 21.556 1.00 91.38 84 GLU A N 1
ATOM 652 C CA . GLU A 1 84 ? 0.745 -0.945 21.785 1.00 91.38 84 GLU A CA 1
ATOM 653 C C . GLU A 1 84 ? 1.614 -0.872 20.519 1.00 91.38 84 GLU A C 1
ATOM 655 O O . GLU A 1 84 ? 1.623 -1.777 19.684 1.00 91.38 84 GLU A O 1
ATOM 660 N N . MET A 1 85 ? 2.391 0.207 20.383 1.00 90.50 85 MET A N 1
ATOM 661 C CA . MET A 1 85 ? 3.326 0.397 19.268 1.00 90.50 85 MET A CA 1
ATOM 662 C C . MET A 1 85 ? 4.601 -0.438 19.464 1.00 90.50 85 MET A C 1
ATOM 664 O O . MET A 1 85 ? 5.648 0.086 19.844 1.00 90.50 85 MET A O 1
ATOM 668 N N . HIS A 1 86 ? 4.508 -1.742 19.209 1.00 90.94 86 HIS A N 1
ATOM 669 C CA . HIS A 1 86 ? 5.640 -2.671 19.207 1.00 90.94 86 HIS A CA 1
ATOM 670 C C . HIS A 1 86 ? 5.941 -3.213 17.798 1.00 90.94 86 HIS A C 1
ATOM 672 O O . HIS A 1 86 ? 5.297 -2.858 16.815 1.00 90.94 86 HIS A O 1
ATOM 678 N N . MET A 1 87 ? 6.938 -4.091 17.699 1.00 90.19 87 MET A N 1
ATOM 679 C CA . MET A 1 87 ? 7.309 -4.808 16.474 1.00 90.19 87 MET A CA 1
ATOM 680 C C . MET A 1 87 ? 6.090 -5.512 15.843 1.00 90.19 87 MET A C 1
ATOM 682 O O . MET A 1 87 ? 5.364 -6.213 16.549 1.00 90.19 87 MET A O 1
ATOM 686 N N . GLY A 1 88 ? 5.819 -5.283 14.560 1.00 89.94 88 GLY A N 1
ATOM 687 C CA . GLY A 1 88 ? 4.638 -5.767 13.844 1.00 89.94 88 GLY A CA 1
ATOM 688 C C . GLY A 1 88 ? 3.448 -4.798 13.838 1.00 89.94 88 GLY A C 1
ATOM 689 O O . GLY A 1 88 ? 2.473 -5.032 13.121 1.00 89.94 88 GLY A O 1
ATOM 690 N N . TYR A 1 89 ? 3.508 -3.689 14.589 1.00 95.06 89 TYR A N 1
ATOM 691 C CA . TYR A 1 89 ? 2.430 -2.692 14.650 1.00 95.06 89 TYR A CA 1
ATOM 692 C C . TYR A 1 89 ? 2.099 -2.099 13.276 1.00 95.06 89 TYR A C 1
ATOM 694 O O . TYR A 1 89 ? 0.938 -1.788 13.007 1.00 95.06 89 TYR A O 1
ATOM 702 N N . CYS A 1 90 ? 3.094 -1.957 12.391 1.00 95.00 90 CYS A N 1
ATOM 703 C CA . CYS A 1 90 ? 2.884 -1.383 11.064 1.00 95.00 90 CYS A CA 1
ATOM 704 C C . CYS A 1 90 ? 1.832 -2.160 10.259 1.00 95.00 90 CYS A C 1
ATOM 706 O O . CYS A 1 90 ? 0.981 -1.537 9.627 1.00 95.00 90 CYS A O 1
ATOM 708 N N . HIS A 1 91 ? 1.816 -3.492 10.366 1.00 95.31 91 HIS A N 1
ATOM 709 C CA . HIS A 1 91 ? 0.849 -4.347 9.678 1.00 95.31 91 HIS A CA 1
ATOM 710 C C . HIS A 1 91 ? -0.573 -4.109 10.181 1.00 95.31 91 HIS A C 1
ATOM 712 O O . HIS A 1 91 ? -1.474 -3.905 9.372 1.00 95.31 91 HIS A O 1
ATOM 718 N N . LEU A 1 92 ? -0.759 -4.042 11.504 1.00 96.75 92 LEU A N 1
ATOM 719 C CA . LEU A 1 92 ? -2.063 -3.754 12.116 1.00 96.75 92 LEU A CA 1
ATOM 720 C C . LEU A 1 92 ? -2.560 -2.354 11.741 1.00 96.75 92 LEU A C 1
ATOM 722 O O . LEU A 1 92 ? -3.734 -2.153 11.430 1.00 96.75 92 LEU A O 1
ATOM 726 N N . PHE A 1 93 ? -1.654 -1.376 11.747 1.00 97.94 93 PHE A N 1
ATOM 727 C CA . PHE A 1 93 ? -1.955 -0.010 11.342 1.00 97.94 93 PHE A CA 1
ATOM 728 C C . PHE A 1 93 ? -2.360 0.078 9.867 1.00 97.94 93 PHE A C 1
ATOM 730 O O . PHE A 1 93 ? -3.365 0.718 9.553 1.00 97.94 93 PHE A O 1
ATOM 737 N N . TRP A 1 94 ? -1.622 -0.566 8.962 1.00 97.88 94 TRP A N 1
ATOM 738 C CA . TRP A 1 94 ? -1.945 -0.564 7.537 1.00 97.88 94 TRP A CA 1
ATOM 739 C C . TRP A 1 94 ? -3.258 -1.281 7.244 1.00 97.88 94 TRP A C 1
ATOM 741 O O . TRP A 1 94 ? -4.069 -0.747 6.492 1.00 97.88 94 TRP A O 1
ATOM 751 N N . GLU A 1 95 ? -3.503 -2.432 7.871 1.00 97.69 95 GLU A N 1
ATOM 752 C CA . GLU A 1 95 ? -4.774 -3.149 7.753 1.00 97.69 95 GLU A CA 1
ATOM 753 C C . GLU A 1 95 ? -5.942 -2.257 8.190 1.00 97.69 95 GLU A C 1
ATOM 755 O O . GLU A 1 95 ? -6.894 -2.059 7.433 1.00 97.69 95 GLU A O 1
ATOM 760 N N . LYS A 1 96 ? -5.827 -1.614 9.360 1.00 98.25 96 LYS A N 1
ATOM 761 C CA . LYS A 1 96 ? -6.875 -0.725 9.869 1.00 98.25 96 LYS A CA 1
ATOM 762 C C . LYS A 1 96 ? -7.082 0.509 8.984 1.00 98.25 96 LYS A C 1
ATOM 764 O O . LYS A 1 96 ? -8.221 0.902 8.739 1.00 98.25 96 LYS A O 1
ATOM 769 N N . LYS A 1 97 ? -6.007 1.118 8.474 1.00 98.50 97 LYS A N 1
ATOM 770 C CA . LYS A 1 97 ? -6.089 2.252 7.536 1.00 98.50 97 LYS A CA 1
ATOM 771 C C . LYS A 1 97 ? -6.782 1.846 6.232 1.00 98.50 97 LYS A C 1
ATOM 773 O O . LYS A 1 97 ? -7.625 2.595 5.743 1.00 98.50 97 LYS A O 1
ATOM 778 N N . ALA A 1 98 ? -6.454 0.673 5.688 1.00 98.31 98 ALA A N 1
ATOM 779 C CA . ALA A 1 98 ? -7.073 0.147 4.474 1.00 98.31 98 ALA A CA 1
ATOM 780 C C . ALA A 1 98 ? -8.577 -0.109 4.663 1.00 98.31 98 ALA A C 1
ATOM 782 O O . ALA A 1 98 ? -9.368 0.292 3.811 1.00 98.31 98 ALA A O 1
ATOM 783 N N . GLU A 1 99 ? -8.971 -0.705 5.794 1.00 98.25 99 GLU A N 1
ATOM 784 C CA . GLU A 1 99 ? -10.374 -0.921 6.177 1.00 98.25 99 GLU A CA 1
ATOM 785 C C . GLU A 1 99 ? -11.148 0.404 6.239 1.00 98.25 99 GLU A C 1
ATOM 787 O O . GLU A 1 99 ? -12.168 0.560 5.572 1.00 98.25 99 GLU A O 1
ATOM 792 N N . ILE A 1 100 ? -10.621 1.406 6.952 1.00 98.44 100 ILE A N 1
ATOM 793 C CA . ILE A 1 100 ? -11.265 2.722 7.087 1.00 98.44 100 ILE A CA 1
ATOM 794 C C . ILE A 1 100 ? -11.430 3.412 5.724 1.00 98.44 100 ILE A C 1
ATOM 796 O O . ILE A 1 100 ? -12.494 3.967 5.433 1.00 98.44 100 ILE A O 1
ATOM 800 N N . LEU A 1 101 ? -10.395 3.380 4.878 1.00 98.44 101 LEU A N 1
ATOM 801 C CA . LEU A 1 101 ? -10.439 3.966 3.535 1.00 98.44 101 LEU A CA 1
ATOM 802 C C . LEU A 1 101 ? -11.472 3.276 2.639 1.00 98.44 101 LEU A C 1
ATOM 804 O O . LEU A 1 101 ? -12.214 3.960 1.924 1.00 98.44 101 LEU A O 1
ATOM 808 N N . ALA A 1 102 ? -11.553 1.948 2.705 1.00 98.06 102 ALA A N 1
ATOM 809 C CA . ALA A 1 102 ? -12.518 1.175 1.940 1.00 98.06 102 ALA A CA 1
ATOM 810 C C . ALA A 1 102 ? -13.954 1.450 2.411 1.00 98.06 102 ALA A C 1
ATOM 812 O O . ALA A 1 102 ? -14.796 1.844 1.602 1.00 98.06 102 ALA A O 1
ATOM 813 N N . ASP A 1 103 ? -14.216 1.315 3.709 1.00 98.00 103 ASP A N 1
ATOM 814 C CA . ASP A 1 103 ? -15.573 1.326 4.258 1.00 98.00 103 ASP A CA 1
ATOM 815 C C . ASP A 1 103 ? -16.194 2.725 4.286 1.00 98.00 103 ASP A C 1
ATOM 817 O O . ASP A 1 103 ? -17.383 2.888 4.006 1.00 98.00 103 ASP A O 1
ATOM 821 N N . ARG A 1 104 ? -15.405 3.756 4.616 1.00 97.19 104 ARG A N 1
ATOM 822 C CA . ARG A 1 104 ? -15.930 5.122 4.796 1.00 97.19 104 ARG A CA 1
ATOM 823 C C . ARG A 1 104 ? -15.839 5.973 3.540 1.00 97.19 104 ARG A C 1
ATOM 825 O O . ARG A 1 104 ? -16.686 6.842 3.337 1.00 97.19 104 ARG A O 1
ATOM 832 N N . TYR A 1 105 ? -14.825 5.740 2.710 1.00 96.50 105 TYR A N 1
ATOM 833 C CA . TYR A 1 105 ? -14.518 6.599 1.565 1.00 96.50 105 TYR A CA 1
ATOM 834 C C . TYR A 1 105 ? -14.611 5.875 0.216 1.00 96.50 105 TYR A C 1
ATOM 836 O O . TYR A 1 105 ? -14.528 6.528 -0.823 1.00 96.50 105 TYR A O 1
ATOM 844 N N . GLY A 1 106 ? -14.797 4.549 0.200 1.00 97.50 106 GLY A N 1
ATOM 845 C CA . GLY A 1 106 ? -14.826 3.762 -1.036 1.00 97.50 106 GLY A CA 1
ATOM 846 C C . GLY A 1 106 ? -13.477 3.731 -1.761 1.00 97.50 106 GLY A C 1
ATOM 847 O O . GLY A 1 106 ? -13.435 3.551 -2.979 1.00 97.50 106 GLY A O 1
ATOM 848 N N . ILE A 1 107 ? -12.374 3.949 -1.038 1.00 97.25 107 ILE A N 1
ATOM 849 C CA . ILE A 1 107 ? -11.024 4.040 -1.596 1.00 97.25 107 ILE A CA 1
ATOM 850 C C . ILE A 1 107 ? -10.286 2.729 -1.341 1.00 97.25 107 ILE A C 1
ATOM 852 O O . ILE A 1 107 ? -10.025 2.355 -0.203 1.00 97.25 107 ILE A O 1
ATOM 856 N N . THR A 1 108 ? -9.874 2.058 -2.415 1.00 97.81 108 THR A N 1
ATOM 857 C CA . THR A 1 108 ? -8.899 0.967 -2.322 1.00 97.81 108 THR A CA 1
ATOM 858 C C . THR A 1 108 ? -7.492 1.551 -2.235 1.00 97.81 108 THR A C 1
ATOM 860 O O . THR A 1 108 ? -7.010 2.134 -3.210 1.00 97.81 108 THR A O 1
ATOM 863 N N . TRP A 1 109 ? -6.855 1.372 -1.081 1.00 98.19 109 TRP A N 1
ATOM 864 C CA . TRP A 1 109 ? -5.457 1.710 -0.816 1.00 98.19 109 TRP A CA 1
ATOM 865 C C . TRP A 1 109 ? -4.647 0.435 -0.595 1.00 98.19 109 TRP A C 1
ATOM 867 O O . TRP A 1 109 ? -5.135 -0.502 0.038 1.00 98.19 109 TRP A O 1
ATOM 877 N N . PHE A 1 110 ? -3.425 0.407 -1.115 1.00 98.00 110 PHE A N 1
ATOM 878 C CA . PHE A 1 110 ? -2.488 -0.694 -0.922 1.00 98.00 110 PHE A CA 1
ATOM 879 C C . PHE A 1 110 ? -1.353 -0.291 0.012 1.00 98.00 110 PHE A C 1
ATOM 881 O O . PHE A 1 110 ? -0.747 0.766 -0.150 1.00 98.00 110 PHE A O 1
ATOM 888 N N . SER A 1 111 ? -1.051 -1.156 0.977 1.00 97.00 111 SER A N 1
ATOM 889 C CA . SER A 1 111 ? -0.015 -0.901 1.976 1.00 97.00 111 SER A CA 1
ATOM 890 C C . SER A 1 111 ? 1.399 -0.944 1.382 1.00 97.00 111 SER A C 1
ATOM 892 O O . SER A 1 111 ? 1.608 -1.514 0.306 1.00 97.00 111 SER A O 1
ATOM 894 N N . PRO A 1 112 ? 2.419 -0.434 2.099 1.00 95.12 112 PRO A N 1
ATOM 895 C CA . PRO A 1 112 ? 3.815 -0.647 1.722 1.00 95.12 112 PRO A CA 1
ATOM 896 C C . PRO A 1 112 ? 4.168 -2.126 1.503 1.00 95.12 112 PRO A C 1
ATOM 898 O O . PRO A 1 112 ? 4.905 -2.434 0.567 1.00 95.12 112 PRO A O 1
ATOM 901 N N . ALA A 1 113 ? 3.610 -3.048 2.296 1.00 94.69 113 ALA A N 1
ATOM 902 C CA . ALA A 1 113 ? 3.819 -4.487 2.122 1.00 94.69 113 ALA A CA 1
ATOM 903 C C . ALA A 1 113 ? 3.166 -5.032 0.837 1.00 94.69 113 ALA A C 1
ATOM 905 O O . ALA A 1 113 ? 3.771 -5.850 0.140 1.00 94.69 113 ALA A O 1
ATOM 906 N N . ASP A 1 114 ? 1.975 -4.543 0.477 1.00 95.50 114 ASP A N 1
ATOM 907 C CA . ASP A 1 114 ? 1.308 -4.909 -0.780 1.00 95.50 114 ASP A CA 1
ATOM 908 C C . ASP A 1 114 ? 2.081 -4.390 -1.998 1.00 95.50 114 ASP A C 1
ATOM 910 O O . ASP A 1 114 ? 2.276 -5.107 -2.984 1.00 95.50 114 ASP A O 1
ATOM 914 N N . MET A 1 115 ? 2.531 -3.134 -1.925 1.00 95.25 115 MET A N 1
ATOM 915 C CA . MET A 1 115 ? 3.258 -2.451 -2.996 1.00 95.25 115 MET A CA 1
ATOM 916 C C . MET A 1 115 ? 4.682 -3.000 -3.174 1.00 95.25 115 MET A C 1
ATOM 918 O O . MET A 1 115 ? 5.205 -3.003 -4.293 1.00 95.25 115 MET A O 1
ATOM 922 N N . ASN A 1 116 ? 5.290 -3.525 -2.102 1.00 91.75 116 ASN A N 1
ATOM 923 C CA . ASN A 1 116 ? 6.660 -4.044 -2.079 1.00 91.75 116 ASN A CA 1
ATOM 924 C C . ASN A 1 116 ? 6.726 -5.483 -1.538 1.00 91.75 116 ASN A C 1
ATOM 926 O O . ASN A 1 116 ? 7.346 -5.729 -0.503 1.00 91.75 116 ASN A O 1
ATOM 930 N N . PRO A 1 117 ? 6.201 -6.481 -2.266 1.00 86.50 117 PRO A N 1
ATOM 931 C CA . PRO A 1 117 ? 6.074 -7.859 -1.775 1.00 86.50 117 PRO A CA 1
ATOM 932 C C . PRO A 1 117 ? 7.406 -8.613 -1.553 1.00 86.50 117 PRO A C 1
ATOM 934 O O . PRO A 1 117 ? 7.391 -9.807 -1.256 1.00 86.50 117 PRO A O 1
ATOM 937 N N . TYR A 1 118 ? 8.562 -7.968 -1.740 1.00 81.56 118 TYR A N 1
ATOM 938 C CA . TYR A 1 118 ? 9.892 -8.525 -1.428 1.00 81.56 118 TYR A CA 1
ATOM 939 C C . TYR A 1 118 ? 10.547 -7.892 -0.214 1.00 81.56 118 TYR A C 1
ATOM 941 O O . TYR A 1 118 ? 11.613 -8.342 0.202 1.00 81.56 118 TYR A O 1
ATOM 949 N N . VAL A 1 119 ? 9.956 -6.823 0.303 1.00 86.56 119 VAL A N 1
ATOM 950 C CA . VAL A 1 119 ? 10.450 -6.157 1.492 1.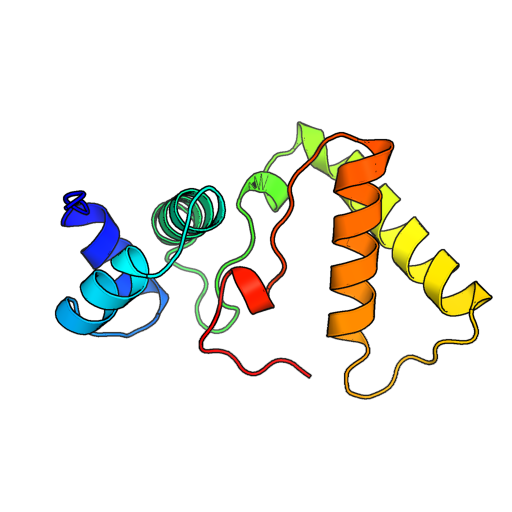00 86.56 119 VAL A CA 1
ATOM 951 C C . VAL A 1 119 ? 9.730 -6.786 2.671 1.00 86.56 119 VAL A C 1
ATOM 953 O O . VAL A 1 119 ? 8.502 -6.850 2.712 1.00 86.56 119 VAL A O 1
ATOM 956 N N . LEU A 1 120 ? 10.515 -7.302 3.611 1.00 86.56 120 LEU A N 1
ATOM 957 C CA . LEU A 1 120 ? 9.996 -7.736 4.896 1.00 86.56 120 LEU A CA 1
ATOM 958 C C . LEU A 1 120 ? 9.882 -6.494 5.772 1.00 86.56 120 LEU A C 1
ATOM 960 O O . LEU A 1 120 ? 10.894 -5.895 6.132 1.00 86.56 120 LEU A O 1
ATOM 964 N N . TYR A 1 121 ? 8.645 -6.105 6.048 1.00 87.62 121 TYR A N 1
ATOM 965 C CA . TYR A 1 121 ? 8.325 -5.056 7.003 1.00 87.62 121 TYR A CA 1
ATOM 966 C C . TYR A 1 121 ? 8.020 -5.676 8.363 1.00 87.62 121 TYR A C 1
ATOM 968 O O . TYR A 1 121 ? 7.482 -6.785 8.427 1.00 87.62 121 TYR A O 1
ATOM 976 N N . ASP A 1 122 ? 8.335 -4.940 9.421 1.00 82.75 122 ASP A N 1
ATOM 977 C CA . ASP A 1 122 ? 8.053 -5.279 10.814 1.00 82.75 122 ASP A CA 1
ATOM 978 C C . ASP A 1 122 ? 7.766 -3.992 11.600 1.00 82.75 122 ASP A C 1
ATOM 980 O O . ASP A 1 122 ? 8.478 -2.990 11.357 1.00 82.75 122 ASP A O 1
#

Secondary structure (DSSP, 8-state):
-PPPPHHHHHHHHHHHT--HHHHHHHHHHSPTTHHHHHHHHHHHSTT-GGG----GGGG-TTTHHHHHHHHHHHHHHHHHTT--S-TTHHHHHHHHHHHHHHHHH------HHHH-TTS---

Sequence (122 aa):
MPLISEEYVAAYARATGTNHNHAREKLRRIKEPLRSRIVRAAMTQASLGSQGLHDPIEDEPLLRQVLEQAEQEAKMSLADQGVEMHMGYCHLFWEKKAEILADRYGITWFSPADMNPYVLYD

Radius of gyration: 15.66 Å; chains: 1; bounding box: 32×32×46 Å

Foldseek 3Di:
DDDDDLLLLVLLCLQQVHDSVVSRVVLVVDDPPLSVQLSVQSVPVSPPPPPGTFGCVCVVPVCVVVLVVLLVVLVVVCVVVVNDPDAPVLVSSQVSSQVCCCPPPVDHGDGRCSSCVPDDGD